Protein AF-A0A1B6KTG4-F1 (afdb_monomer)

Structure (mmCIF, N/CA/C/O backbone):
data_AF-A0A1B6KTG4-F1
#
_entry.id   AF-A0A1B6KTG4-F1
#
loop_
_atom_site.group_PDB
_atom_site.id
_atom_site.type_symbol
_atom_site.label_atom_id
_atom_site.label_alt_id
_atom_site.label_comp_id
_atom_site.label_asym_id
_atom_site.label_entity_id
_atom_site.label_seq_id
_atom_site.pdbx_PDB_ins_code
_atom_site.Cartn_x
_atom_site.Cartn_y
_atom_site.Cartn_z
_atom_site.occupancy
_atom_site.B_iso_or_equiv
_atom_site.auth_seq_id
_atom_site.auth_comp_id
_atom_site.auth_asym_id
_atom_site.auth_atom_id
_atom_site.pdbx_PDB_model_num
ATOM 1 N N . LYS A 1 1 ? -2.128 -0.016 -13.645 1.00 72.56 1 LYS A N 1
ATOM 2 C CA . LYS A 1 1 ? -3.252 0.933 -13.871 1.00 72.56 1 LYS A CA 1
ATOM 3 C C . LYS A 1 1 ? -4.563 0.458 -13.241 1.00 72.56 1 LYS A C 1
ATOM 5 O O . LYS A 1 1 ? -5.180 1.277 -12.590 1.00 72.56 1 LYS A O 1
ATOM 10 N N . LYS A 1 2 ? -4.961 -0.821 -13.355 1.00 90.44 2 LYS A N 1
ATOM 11 C CA . LYS A 1 2 ? -6.198 -1.340 -12.725 1.00 90.44 2 LYS A CA 1
ATOM 12 C C . LYS A 1 2 ? -6.275 -1.126 -11.202 1.00 90.44 2 LYS A C 1
ATOM 14 O O . LYS A 1 2 ? -7.324 -0.802 -10.681 1.00 90.44 2 LYS A O 1
ATOM 19 N N . PHE A 1 3 ? -5.134 -1.201 -10.516 1.00 93.88 3 PHE A N 1
ATOM 20 C CA . PHE A 1 3 ? -5.039 -0.992 -9.066 1.00 93.88 3 PHE A CA 1
ATOM 21 C C . PHE A 1 3 ? -5.272 0.457 -8.588 1.00 93.88 3 PHE A C 1
ATOM 23 O O . PHE A 1 3 ? -5.379 0.699 -7.392 1.00 93.88 3 PHE A O 1
ATOM 30 N N . MET A 1 4 ? -5.304 1.438 -9.498 1.00 95.12 4 MET A N 1
ATOM 31 C CA . MET A 1 4 ? -5.432 2.856 -9.134 1.00 95.12 4 MET A CA 1
ATOM 32 C C . MET A 1 4 ? -6.797 3.158 -8.495 1.00 95.12 4 MET A C 1
ATOM 34 O O . MET A 1 4 ? -7.725 2.353 -8.578 1.00 95.12 4 MET A O 1
ATOM 38 N N . GLY A 1 5 ? -6.928 4.334 -7.886 1.00 96.75 5 GLY A N 1
ATOM 39 C CA . GLY A 1 5 ? -8.137 4.771 -7.191 1.00 96.75 5 GLY A CA 1
ATOM 40 C C . GLY A 1 5 ? -8.038 4.602 -5.677 1.00 96.75 5 GLY A C 1
ATOM 41 O O . GLY A 1 5 ? -6.939 4.539 -5.125 1.00 96.75 5 GLY A O 1
ATOM 42 N N . VAL A 1 6 ? -9.197 4.573 -5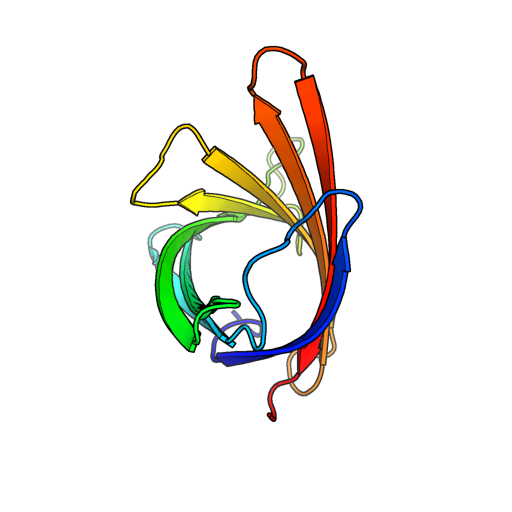.023 1.00 97.56 6 VAL A N 1
ATOM 43 C CA . VAL A 1 6 ? -9.305 4.523 -3.560 1.00 97.56 6 VAL A CA 1
ATOM 44 C C . VAL A 1 6 ? -9.343 3.077 -3.073 1.00 97.56 6 VAL A C 1
ATOM 46 O O . VAL A 1 6 ? -9.965 2.226 -3.711 1.00 97.56 6 VAL A O 1
ATOM 49 N N . TRP A 1 7 ? -8.676 2.827 -1.951 1.00 97.81 7 TRP A N 1
ATOM 50 C CA . TRP A 1 7 ? -8.709 1.587 -1.188 1.00 97.81 7 TRP A CA 1
ATOM 51 C C . TRP A 1 7 ? -8.848 1.906 0.302 1.00 97.81 7 TRP A C 1
ATOM 53 O O . TRP A 1 7 ? -8.194 2.820 0.803 1.00 97.81 7 TRP A O 1
ATOM 63 N N . TYR A 1 8 ? -9.676 1.146 1.007 1.00 96.12 8 TYR A N 1
ATOM 64 C CA . TYR A 1 8 ? -9.922 1.274 2.439 1.00 96.12 8 TYR A CA 1
ATOM 65 C C . TYR A 1 8 ? -9.334 0.070 3.165 1.00 96.12 8 TYR A C 1
ATOM 67 O O . TYR A 1 8 ? -9.546 -1.067 2.752 1.00 96.12 8 TYR A O 1
ATOM 75 N N . GLN A 1 9 ? -8.588 0.311 4.238 1.00 94.19 9 GLN A N 1
ATOM 76 C CA . GLN A 1 9 ? -8.031 -0.747 5.068 1.00 94.19 9 GLN A CA 1
ATOM 77 C C . GLN A 1 9 ? -9.120 -1.348 5.959 1.00 94.19 9 GLN A C 1
ATOM 79 O O . GLN A 1 9 ? -9.639 -0.676 6.848 1.00 94.19 9 GLN A O 1
ATOM 84 N N . GLN A 1 10 ? -9.400 -2.632 5.753 1.00 93.50 10 GLN A N 1
ATOM 85 C CA . GLN A 1 10 ? -10.350 -3.411 6.548 1.00 93.50 10 GLN A CA 1
ATOM 86 C C . GLN A 1 10 ? -9.674 -4.068 7.750 1.00 93.50 10 GLN A C 1
ATOM 88 O O . GLN A 1 10 ? -10.213 -4.087 8.853 1.00 93.50 10 GLN A O 1
ATOM 93 N N . ALA A 1 11 ? -8.460 -4.582 7.553 1.00 90.50 11 ALA A N 1
ATOM 94 C CA . ALA A 1 11 ? -7.680 -5.203 8.614 1.00 90.50 11 ALA A CA 1
ATOM 95 C C . ALA A 1 11 ? -6.181 -5.051 8.358 1.00 90.50 11 ALA A C 1
ATOM 97 O O . ALA A 1 11 ? -5.740 -4.913 7.216 1.00 90.50 11 ALA A O 1
ATOM 98 N N . THR A 1 12 ? -5.396 -5.100 9.431 1.00 89.25 12 THR A N 1
ATOM 99 C CA . THR A 1 12 ? -3.936 -5.141 9.355 1.00 89.25 12 THR A CA 1
ATOM 100 C C . THR A 1 12 ? -3.364 -6.037 10.445 1.00 89.25 12 THR A C 1
ATOM 102 O O . THR A 1 12 ? -3.894 -6.098 11.554 1.00 89.25 12 THR A O 1
ATOM 105 N N . VAL A 1 13 ? -2.276 -6.728 10.123 1.00 87.94 13 VAL A N 1
ATOM 106 C CA . VAL A 1 13 ? -1.421 -7.442 11.072 1.00 87.94 13 VAL A CA 1
ATOM 107 C C . VAL A 1 13 ? -0.022 -6.858 10.931 1.00 87.94 13 VAL A C 1
ATOM 109 O O . VAL A 1 13 ? 0.518 -6.842 9.829 1.00 87.94 13 VAL A O 1
ATOM 112 N N . SER A 1 14 ? 0.568 -6.377 12.024 1.00 82.94 14 SER A N 1
ATOM 113 C CA . SER A 1 14 ? 1.881 -5.717 12.020 1.00 82.94 14 SER A CA 1
ATOM 114 C C . SER A 1 14 ? 2.845 -6.416 12.977 1.00 82.94 14 SER A C 1
ATOM 116 O O . SER A 1 14 ? 2.453 -6.771 14.088 1.00 82.94 14 SER A O 1
ATOM 118 N N . SER A 1 15 ? 4.101 -6.616 12.562 1.00 63.59 15 SER A N 1
ATOM 119 C CA . SER A 1 15 ? 5.142 -7.270 13.377 1.00 63.59 15 SER A CA 1
ATOM 120 C C . SER A 1 15 ? 5.752 -6.354 14.442 1.00 63.59 15 SER A C 1
ATOM 122 O O . SER A 1 15 ? 6.375 -6.831 15.386 1.00 63.59 15 SER A O 1
ATOM 124 N N . VAL A 1 16 ? 5.588 -5.040 14.286 1.00 63.22 16 VAL A N 1
ATOM 125 C CA . VAL A 1 16 ? 6.010 -4.006 15.238 1.00 63.22 16 VAL A CA 1
ATOM 126 C C . VAL A 1 16 ? 4.843 -3.042 15.431 1.00 63.22 16 VAL A C 1
ATOM 128 O O . VAL A 1 16 ? 4.011 -2.906 14.533 1.00 63.22 16 VAL A O 1
ATOM 131 N N . LEU A 1 17 ? 4.792 -2.406 16.602 1.00 52.41 17 LEU A N 1
ATOM 132 C CA . LEU A 1 17 ? 3.892 -1.332 17.034 1.00 52.41 17 LEU A CA 1
ATOM 133 C C . LEU A 1 17 ? 3.666 -0.272 15.925 1.00 52.41 17 LEU A C 1
ATOM 135 O O . LEU A 1 17 ? 4.211 0.827 15.986 1.00 52.41 17 LEU A O 1
ATOM 139 N N . ARG A 1 18 ? 2.827 -0.545 14.912 1.00 50.47 18 ARG A N 1
ATOM 140 C CA . ARG A 1 18 ? 2.051 0.506 14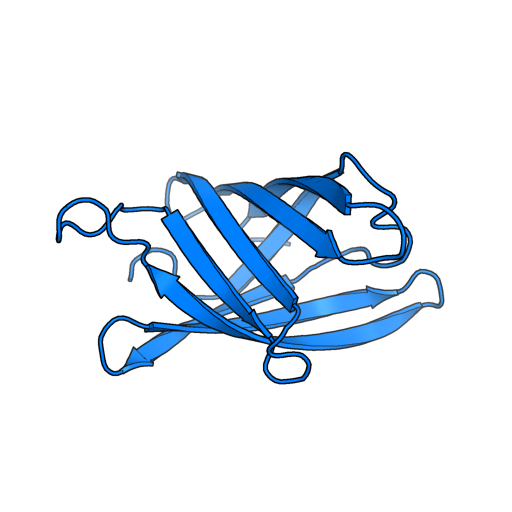.237 1.00 50.47 18 ARG A CA 1
ATOM 141 C C . ARG A 1 18 ? 0.990 0.901 15.242 1.00 50.47 18 ARG A C 1
ATOM 143 O O . ARG A 1 18 ? -0.155 0.473 15.162 1.00 50.47 18 ARG A O 1
ATOM 150 N N . ASP A 1 19 ? 1.436 1.599 16.274 1.00 51.34 19 ASP A N 1
ATOM 151 C CA . ASP A 1 19 ? 0.617 1.762 17.455 1.00 51.34 19 ASP A CA 1
ATOM 152 C C . ASP A 1 19 ? -0.399 2.877 17.286 1.00 51.34 19 ASP A C 1
ATOM 154 O O . ASP A 1 19 ? -1.362 2.914 18.030 1.00 51.34 19 ASP A O 1
ATOM 158 N N . ASP A 1 20 ? -0.264 3.765 16.310 1.00 60.75 20 ASP A N 1
ATOM 159 C CA . ASP A 1 20 ? -0.923 5.052 16.482 1.00 60.75 20 ASP A CA 1
ATOM 160 C C . ASP A 1 20 ? -1.883 5.442 15.389 1.00 60.75 20 ASP A C 1
ATOM 162 O O . ASP A 1 20 ? -2.359 6.559 15.482 1.00 60.75 20 ASP A O 1
ATOM 166 N N . VAL A 1 21 ? -2.217 4.588 14.415 1.00 65.00 21 VAL A N 1
ATOM 167 C CA . VAL A 1 21 ? -3.171 4.945 13.353 1.00 65.00 21 VAL A CA 1
ATOM 168 C C . VAL A 1 21 ? -4.099 3.800 12.943 1.00 65.00 21 VAL A C 1
ATOM 170 O O . VAL A 1 21 ? -3.681 2.656 12.789 1.00 65.00 21 VAL A O 1
ATOM 173 N N . THR A 1 22 ? -5.376 4.117 12.744 1.00 76.06 22 THR A N 1
ATOM 174 C CA . THR A 1 22 ? -6.426 3.188 12.301 1.00 76.06 22 THR A CA 1
ATOM 175 C C . THR A 1 22 ? -7.209 3.778 11.127 1.00 76.06 22 THR A C 1
ATOM 177 O O . THR A 1 22 ? -7.059 4.959 10.798 1.00 76.06 22 THR A O 1
ATOM 180 N N . CYS A 1 23 ? -8.050 2.955 10.489 1.00 82.44 23 CYS A N 1
ATOM 181 C CA . CYS A 1 23 ? -8.962 3.383 9.422 1.00 82.44 23 CYS A CA 1
ATOM 182 C C . CYS A 1 23 ? -8.250 4.025 8.222 1.00 82.44 23 CYS A C 1
ATOM 184 O O . CYS A 1 23 ? -8.684 5.068 7.729 1.00 82.44 23 CYS A O 1
ATOM 186 N N . ALA A 1 24 ? -7.150 3.420 7.768 1.00 91.00 24 ALA A N 1
ATOM 187 C CA . ALA A 1 24 ? -6.398 3.962 6.650 1.00 91.00 24 ALA A CA 1
ATOM 188 C C . ALA A 1 24 ? -7.217 3.933 5.352 1.00 91.00 24 ALA A C 1
ATOM 190 O O . ALA A 1 24 ? -7.866 2.943 5.008 1.00 91.00 24 ALA A O 1
ATOM 191 N N . LYS A 1 25 ? -7.154 5.034 4.612 1.00 94.94 25 LYS A N 1
ATOM 192 C CA . LYS A 1 25 ? -7.656 5.180 3.253 1.00 94.94 25 LYS A CA 1
ATOM 193 C C . LYS A 1 25 ? -6.481 5.566 2.370 1.00 94.94 25 LYS A C 1
ATOM 195 O O . LYS A 1 25 ? -5.826 6.578 2.601 1.00 94.94 25 LYS A O 1
ATOM 200 N N . TYR A 1 26 ? -6.267 4.789 1.323 1.00 95.75 26 TYR A N 1
ATOM 201 C CA . TYR A 1 26 ? -5.204 5.001 0.357 1.00 95.75 26 TYR A CA 1
ATOM 202 C C . TYR A 1 26 ? -5.792 5.451 -0.973 1.00 95.75 26 TYR A C 1
ATOM 204 O O . TYR A 1 26 ? -6.750 4.860 -1.469 1.00 95.75 26 TYR A O 1
ATOM 212 N N . THR A 1 27 ? -5.208 6.479 -1.581 1.00 97.31 27 THR A N 1
ATOM 213 C CA . THR A 1 27 ? -5.571 6.931 -2.926 1.00 97.31 27 THR A CA 1
ATOM 214 C C . THR A 1 27 ? -4.365 6.828 -3.847 1.00 97.31 27 THR A C 1
ATOM 216 O O . THR A 1 27 ? -3.413 7.598 -3.732 1.00 97.31 27 THR A O 1
ATOM 219 N N . TYR A 1 28 ? -4.431 5.905 -4.805 1.00 95.75 28 TYR A N 1
ATOM 220 C CA . TYR A 1 28 ? -3.374 5.666 -5.784 1.00 95.75 28 TYR A CA 1
ATOM 221 C C . TYR A 1 28 ? -3.679 6.391 -7.095 1.00 95.75 28 TYR A C 1
ATOM 223 O O . TYR A 1 28 ? -4.716 6.152 -7.722 1.00 95.75 28 TYR A O 1
ATOM 231 N N . LYS A 1 29 ? -2.765 7.251 -7.549 1.00 95.69 29 LYS A N 1
ATOM 232 C CA . LYS A 1 29 ? -2.924 8.047 -8.779 1.00 95.69 29 LYS A CA 1
ATOM 233 C C . LYS A 1 29 ? -1.770 7.793 -9.735 1.00 95.69 29 LYS A C 1
ATOM 235 O O . LYS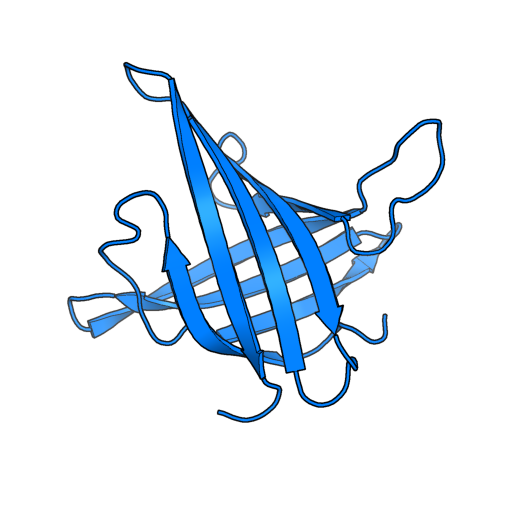 A 1 29 ? -0.612 7.766 -9.335 1.00 95.69 29 LYS A O 1
ATOM 240 N N . THR A 1 30 ? -2.057 7.653 -11.026 1.00 93.12 30 THR A N 1
ATOM 241 C CA . THR A 1 30 ? -0.995 7.493 -12.029 1.00 93.12 30 THR A CA 1
ATOM 242 C C . THR A 1 30 ? -0.127 8.745 -12.113 1.00 93.12 30 THR A C 1
ATOM 244 O O . THR A 1 30 ? -0.660 9.851 -12.160 1.00 93.12 30 THR A O 1
ATOM 247 N N . SER A 1 31 ? 1.188 8.565 -12.220 1.00 90.38 31 SER A N 1
ATOM 248 C CA . SER A 1 31 ? 2.148 9.639 -12.479 1.00 90.38 31 SER A CA 1
ATOM 249 C C . SER A 1 31 ? 2.927 9.370 -13.775 1.00 90.38 31 SER A C 1
ATOM 251 O O . SER A 1 31 ? 2.648 8.424 -14.520 1.00 90.38 31 SER A O 1
ATOM 253 N N . LYS A 1 32 ? 3.892 10.237 -14.087 1.00 85.75 32 LYS A N 1
ATOM 254 C CA . LYS A 1 32 ? 4.758 10.110 -15.265 1.00 85.75 32 LYS A CA 1
ATOM 255 C C . LYS A 1 32 ? 5.763 8.963 -15.089 1.00 85.75 32 LYS A C 1
ATOM 257 O O . LYS A 1 32 ? 6.070 8.540 -13.977 1.00 85.75 32 LYS A O 1
ATOM 262 N N . HIS A 1 33 ? 6.295 8.467 -16.207 1.00 81.81 33 HIS A N 1
ATOM 263 C CA . HIS A 1 33 ? 7.415 7.511 -16.248 1.00 81.81 33 HIS A CA 1
ATOM 264 C C . HIS A 1 33 ? 7.214 6.207 -15.447 1.00 81.81 33 HIS A C 1
ATOM 266 O O . HIS A 1 33 ? 8.175 5.614 -14.966 1.00 81.81 33 HIS A O 1
ATOM 272 N N . GLY A 1 34 ? 5.969 5.738 -15.321 1.00 82.31 34 GLY A N 1
ATOM 273 C CA . GLY A 1 34 ? 5.653 4.469 -14.655 1.00 82.31 34 GLY A CA 1
ATOM 274 C C . GLY A 1 34 ? 5.619 4.533 -13.125 1.00 82.31 34 GLY A C 1
ATOM 275 O O . GLY A 1 34 ? 5.384 3.503 -12.499 1.00 82.31 34 GLY A O 1
ATOM 276 N N . ALA A 1 35 ? 5.809 5.716 -12.535 1.00 90.75 35 ALA A N 1
ATOM 277 C CA . ALA A 1 35 ? 5.554 5.960 -11.121 1.00 90.75 35 ALA A CA 1
ATOM 278 C C . ALA A 1 35 ? 4.058 6.213 -10.856 1.00 90.75 35 ALA A C 1
ATOM 280 O O . ALA A 1 35 ? 3.262 6.456 -11.772 1.00 90.75 35 ALA A O 1
ATOM 281 N N . PHE A 1 36 ? 3.680 6.198 -9.586 1.00 93.81 36 PHE A N 1
ATOM 282 C CA . PHE A 1 36 ? 2.356 6.580 -9.110 1.00 93.81 36 PHE A CA 1
ATOM 283 C C . PHE A 1 36 ? 2.469 7.350 -7.795 1.00 93.81 36 PHE A C 1
ATOM 285 O O . PHE A 1 36 ? 3.466 7.244 -7.090 1.00 93.81 36 PHE A O 1
ATOM 292 N N . LEU A 1 37 ? 1.463 8.160 -7.496 1.00 94.81 37 LEU A N 1
ATOM 293 C CA . LEU A 1 37 ? 1.338 8.865 -6.227 1.00 94.81 37 LEU A CA 1
ATOM 294 C C . LEU A 1 37 ? 0.471 8.034 -5.287 1.00 94.81 37 LEU A C 1
ATOM 296 O O . LEU A 1 37 ? -0.482 7.393 -5.745 1.00 94.81 37 LEU A O 1
ATOM 300 N N . VAL A 1 38 ? 0.797 8.072 -4.002 1.00 94.88 38 VAL A N 1
ATOM 301 C CA . VAL A 1 38 ? 0.025 7.448 -2.928 1.00 94.88 38 VAL A CA 1
ATOM 302 C C . VAL A 1 38 ? -0.269 8.517 -1.889 1.00 94.88 38 VAL A C 1
ATOM 304 O O . VAL A 1 38 ? 0.653 9.044 -1.273 1.00 94.88 38 VAL A O 1
ATOM 307 N N . ASP A 1 39 ? -1.548 8.833 -1.716 1.00 94.50 39 ASP A N 1
ATOM 308 C CA . ASP A 1 39 ? -2.020 9.626 -0.583 1.00 94.50 39 ASP A CA 1
ATOM 309 C C . ASP A 1 39 ? -2.595 8.662 0.463 1.00 94.50 39 ASP A C 1
ATOM 311 O O . ASP A 1 39 ? -3.487 7.874 0.138 1.00 94.50 39 ASP A O 1
ATOM 315 N N . SER A 1 40 ? -2.102 8.730 1.695 1.00 92.06 40 SER A N 1
ATOM 316 C CA . SER A 1 40 ? -2.562 7.929 2.832 1.00 92.06 40 SER A CA 1
ATOM 317 C C . SER A 1 40 ? -3.250 8.843 3.838 1.00 92.06 40 SER A C 1
ATOM 319 O O . SER A 1 40 ? -2.620 9.750 4.373 1.00 92.06 40 SER A O 1
ATOM 321 N N . GLU A 1 41 ? -4.529 8.604 4.105 1.00 92.75 41 GLU A N 1
ATOM 322 C CA . GLU A 1 41 ? -5.318 9.297 5.125 1.00 92.75 41 GLU A CA 1
ATOM 323 C C . GLU A 1 41 ? -5.618 8.313 6.255 1.00 92.75 41 GLU A C 1
ATOM 325 O O . GLU A 1 41 ? -6.167 7.241 6.011 1.00 92.75 41 GLU A O 1
ATOM 330 N N . MET A 1 42 ? -5.249 8.648 7.486 1.00 90.06 42 MET A N 1
ATOM 331 C CA . MET A 1 42 ? -5.387 7.761 8.642 1.00 90.06 42 MET A CA 1
ATOM 332 C C . MET A 1 42 ? -5.841 8.554 9.868 1.00 90.06 42 MET A C 1
ATOM 334 O O . MET A 1 42 ? -5.684 9.772 9.915 1.00 90.06 42 MET A O 1
ATOM 338 N N . ILE A 1 43 ? -6.392 7.879 10.876 1.00 85.81 43 ILE A N 1
ATOM 339 C CA . ILE A 1 43 ? -6.807 8.519 12.132 1.00 85.81 43 ILE A CA 1
ATOM 340 C C . ILE A 1 43 ? -5.910 8.028 13.248 1.00 85.81 43 ILE A C 1
ATOM 342 O O . ILE A 1 43 ? -5.810 6.819 13.459 1.00 85.81 43 ILE A O 1
ATOM 346 N N . SER A 1 44 ? -5.287 8.954 13.972 1.00 83.00 44 SER A N 1
ATOM 347 C CA . SER A 1 44 ? -4.421 8.584 15.073 1.00 83.00 44 SER A CA 1
ATOM 348 C C . SER A 1 44 ? -5.192 8.023 16.276 1.00 83.00 44 SER A C 1
ATOM 350 O O . SER A 1 44 ? -6.397 8.248 16.401 1.00 83.00 44 SER A O 1
ATOM 352 N N . LYS A 1 45 ? -4.521 7.378 17.241 1.00 75.19 45 LYS A N 1
ATOM 353 C CA . LYS A 1 45 ? -5.144 7.021 18.538 1.00 75.19 45 LYS A CA 1
ATOM 354 C C . LYS A 1 45 ? -5.753 8.228 19.267 1.00 75.19 45 LYS A C 1
ATOM 356 O O . LYS A 1 45 ? -6.748 8.079 19.968 1.00 75.19 45 LYS A O 1
ATOM 361 N N . SER A 1 46 ? -5.183 9.422 19.089 1.00 83.50 46 SER A N 1
ATOM 362 C CA . SER A 1 46 ? -5.710 10.677 19.644 1.00 83.50 46 SER A CA 1
ATOM 363 C C . SER A 1 46 ? -6.861 11.283 18.828 1.00 83.50 46 SER A C 1
ATOM 365 O O . SER A 1 46 ? -7.332 12.370 19.155 1.00 83.50 46 SER A O 1
ATOM 367 N N . GLY A 1 47 ? -7.321 10.603 17.772 1.00 83.25 47 GLY A N 1
ATOM 368 C CA . GLY A 1 47 ? -8.401 11.066 16.899 1.00 83.25 47 GLY A CA 1
ATOM 369 C C . GLY A 1 47 ? -7.970 12.121 15.879 1.00 83.25 47 GLY A C 1
ATOM 370 O O . GLY A 1 47 ? -8.819 12.726 15.227 1.00 83.25 47 GLY A O 1
ATOM 371 N N . VAL A 1 48 ? -6.666 12.363 15.728 1.00 86.44 48 VAL A N 1
ATOM 372 C CA . VAL A 1 48 ? -6.134 13.360 14.794 1.00 86.44 48 VAL A CA 1
ATOM 373 C C . VAL A 1 48 ? -6.017 12.742 13.406 1.00 86.44 48 VAL A C 1
ATOM 375 O O . VAL A 1 48 ? -5.455 11.662 13.244 1.00 86.44 48 VAL A O 1
ATOM 378 N N . SER A 1 49 ? -6.528 13.437 12.392 1.00 87.75 49 SER A N 1
ATOM 379 C CA . SER A 1 49 ? -6.331 13.029 11.000 1.00 87.75 49 SER A CA 1
ATOM 380 C C . SER A 1 49 ? -4.873 13.241 10.593 1.00 87.75 49 SER A C 1
ATOM 382 O O . SER A 1 49 ? -4.348 14.351 10.695 1.00 87.75 49 SER A O 1
ATOM 384 N N . VAL A 1 50 ? -4.226 12.174 10.133 1.00 87.50 50 VAL A N 1
ATOM 385 C CA . VAL A 1 50 ? -2.854 12.166 9.624 1.00 87.50 50 VAL A CA 1
ATOM 386 C C . VAL A 1 50 ? -2.911 11.903 8.128 1.00 87.50 50 VAL A C 1
ATOM 388 O O . VAL A 1 50 ? -3.495 10.912 7.688 1.00 87.50 50 VAL A O 1
ATOM 391 N N . VAL A 1 51 ? -2.294 12.788 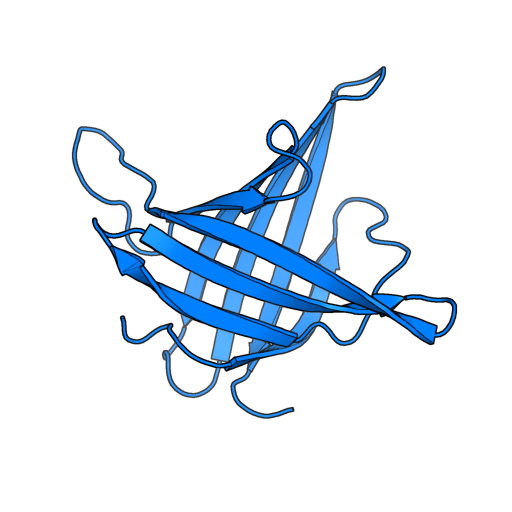7.346 1.00 89.06 51 VAL A N 1
ATOM 392 C CA . VAL A 1 51 ? -2.206 12.646 5.892 1.00 89.06 51 VAL A CA 1
ATOM 393 C C . VAL A 1 51 ? -0.746 12.603 5.475 1.00 89.06 51 VAL A C 1
ATOM 395 O O . VAL A 1 51 ? 0.000 13.551 5.723 1.00 89.06 51 VAL A O 1
ATOM 398 N N . THR A 1 52 ? -0.365 11.529 4.795 1.00 88.25 52 THR A N 1
ATOM 399 C CA . THR A 1 52 ? 0.977 11.344 4.237 1.00 88.25 52 THR A CA 1
ATOM 400 C C . THR A 1 52 ? 0.882 11.211 2.726 1.00 88.25 52 THR A 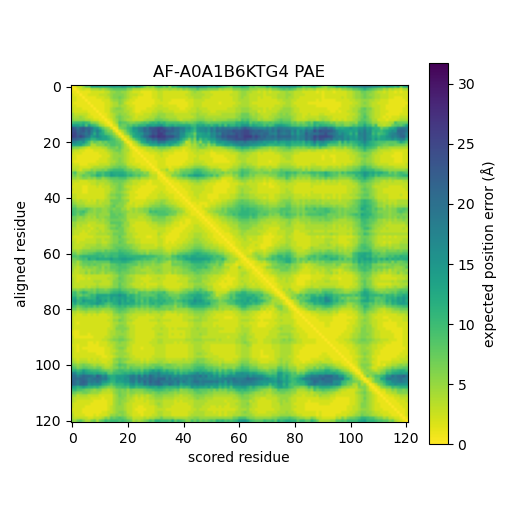C 1
ATOM 402 O O . THR A 1 52 ? -0.079 10.648 2.202 1.00 88.25 52 THR A O 1
ATOM 405 N N . ARG A 1 53 ? 1.878 11.741 2.017 1.00 92.56 53 ARG A N 1
ATOM 406 C CA . ARG A 1 53 ? 2.013 11.592 0.568 1.00 92.56 53 ARG A CA 1
ATOM 407 C C . ARG A 1 53 ? 3.328 10.916 0.246 1.00 92.56 53 ARG A C 1
ATOM 409 O O . ARG A 1 53 ? 4.326 11.152 0.927 1.00 92.56 53 ARG A O 1
ATOM 416 N N . GLY A 1 54 ? 3.318 10.108 -0.801 1.00 92.38 54 GLY A N 1
ATOM 417 C CA . GLY A 1 54 ? 4.523 9.482 -1.304 1.00 92.38 54 GLY A CA 1
ATOM 418 C C . GLY A 1 54 ? 4.448 9.135 -2.779 1.00 92.38 54 GLY A C 1
ATOM 419 O O . GLY A 1 54 ? 3.394 9.169 -3.426 1.00 92.38 54 GLY A O 1
ATOM 420 N N . VAL A 1 55 ? 5.605 8.756 -3.309 1.00 93.56 55 VAL A N 1
ATOM 421 C CA . VAL A 1 55 ? 5.777 8.326 -4.695 1.00 93.56 55 VAL A CA 1
ATOM 422 C C . VAL A 1 55 ? 6.121 6.844 -4.723 1.00 93.56 55 VAL A C 1
ATOM 424 O O . VAL A 1 55 ? 7.186 6.426 -4.276 1.00 93.56 55 VAL A O 1
ATOM 427 N N . GLY A 1 56 ? 5.223 6.053 -5.306 1.00 92.56 56 GLY A N 1
ATOM 428 C CA . GLY A 1 56 ? 5.409 4.635 -5.573 1.00 92.56 56 GLY A CA 1
ATOM 429 C C . GLY A 1 56 ? 6.096 4.385 -6.916 1.00 92.56 56 GLY A C 1
ATOM 430 O O . GLY A 1 56 ? 5.714 4.943 -7.951 1.00 92.56 56 GLY A O 1
ATOM 431 N N . LYS A 1 57 ? 7.105 3.512 -6.924 1.00 92.31 57 LYS A N 1
ATOM 432 C CA . LYS A 1 57 ? 7.814 3.066 -8.131 1.00 92.31 57 LYS A CA 1
ATOM 433 C C . LYS A 1 57 ? 7.848 1.537 -8.188 1.00 92.31 57 LYS A C 1
ATOM 435 O O . LYS A 1 57 ? 8.205 0.918 -7.190 1.00 92.31 57 LYS A O 1
ATOM 440 N N . PRO A 1 58 ? 7.527 0.908 -9.331 1.00 91.38 58 PRO A N 1
ATOM 441 C CA . PRO A 1 58 ? 7.653 -0.539 -9.472 1.00 91.38 58 PRO A CA 1
ATOM 442 C C . PRO A 1 58 ? 9.095 -1.002 -9.241 1.00 91.38 58 PRO A C 1
ATOM 444 O O . PRO A 1 58 ? 10.029 -0.379 -9.764 1.00 91.38 58 PRO A O 1
ATOM 447 N N . LYS A 1 59 ? 9.280 -2.107 -8.513 1.00 90.44 59 LYS A N 1
ATOM 448 C CA . LYS A 1 59 ? 10.598 -2.734 -8.383 1.00 90.44 59 LYS A CA 1
ATOM 449 C C . LYS A 1 59 ? 11.004 -3.371 -9.709 1.00 90.44 59 LYS A C 1
ATOM 451 O O . LYS A 1 59 ? 10.173 -3.767 -10.533 1.00 90.44 59 LYS A O 1
ATOM 456 N N . LYS A 1 60 ? 12.314 -3.408 -9.939 1.00 88.88 60 LYS A N 1
ATOM 457 C CA . LYS A 1 60 ? 12.913 -4.022 -11.121 1.00 88.88 60 LYS A CA 1
ATOM 458 C C . LYS A 1 60 ? 13.922 -5.064 -10.680 1.00 88.88 60 LYS A C 1
ATOM 460 O O . LYS A 1 60 ? 14.827 -4.742 -9.917 1.00 88.88 60 LYS A O 1
ATOM 465 N N . HIS A 1 61 ? 13.815 -6.260 -11.239 1.00 83.94 61 HIS A N 1
ATOM 466 C CA . HIS A 1 61 ? 14.808 -7.313 -11.089 1.00 83.94 61 HIS A CA 1
ATOM 467 C C . HIS A 1 61 ? 15.285 -7.745 -12.474 1.00 83.94 61 HIS A C 1
ATOM 469 O O . HIS A 1 61 ? 14.481 -8.003 -13.372 1.00 83.94 61 HIS A O 1
ATOM 475 N N . SER A 1 62 ? 16.604 -7.739 -12.687 1.00 86.94 62 SER A N 1
ATOM 476 C CA . SER A 1 62 ? 17.224 -8.043 -13.988 1.00 86.94 62 SER A CA 1
ATOM 477 C C . SER A 1 62 ? 16.588 -7.278 -15.166 1.00 86.94 62 SER A C 1
ATOM 479 O O . SER A 1 62 ? 16.315 -7.856 -16.216 1.00 86.94 62 SER A O 1
ATOM 481 N N . HIS A 1 63 ? 16.331 -5.975 -14.989 1.00 82.25 63 HIS A N 1
ATOM 482 C CA . HIS A 1 63 ? 15.682 -5.072 -15.961 1.00 82.25 63 HIS A CA 1
ATOM 483 C C . HIS A 1 63 ? 14.200 -5.351 -16.272 1.00 82.25 63 HIS A C 1
ATOM 485 O O . HIS A 1 63 ? 13.603 -4.622 -17.066 1.00 82.25 63 HIS A O 1
ATOM 491 N N . LYS A 1 64 ? 13.572 -6.340 -15.629 1.00 82.69 64 LYS A N 1
ATOM 492 C CA . LYS A 1 64 ? 12.134 -6.611 -15.752 1.00 82.69 64 LYS A CA 1
ATOM 493 C C . LYS A 1 64 ? 11.378 -5.981 -14.588 1.00 82.69 64 LYS A C 1
ATOM 495 O O . LYS A 1 64 ? 11.865 -5.979 -13.463 1.00 82.69 64 LYS A O 1
ATOM 500 N N . ILE A 1 65 ? 10.200 -5.429 -14.872 1.00 82.81 65 ILE A N 1
ATOM 501 C CA . ILE A 1 65 ? 9.301 -4.896 -13.842 1.00 82.81 65 ILE A CA 1
ATOM 502 C C . ILE A 1 65 ? 8.679 -6.073 -13.090 1.00 82.81 65 ILE A C 1
ATOM 504 O O . ILE A 1 65 ? 8.069 -6.943 -13.710 1.00 82.81 65 ILE A O 1
ATOM 508 N N . GLU A 1 66 ? 8.802 -6.070 -11.768 1.00 87.12 66 GLU A N 1
ATOM 509 C CA . GLU A 1 66 ? 8.125 -7.026 -10.896 1.00 87.12 66 GLU A CA 1
ATOM 510 C C . GLU A 1 66 ? 6.700 -6.533 -10.635 1.00 87.12 66 GLU A C 1
ATOM 512 O O . GLU A 1 66 ? 6.462 -5.569 -9.905 1.00 87.12 66 GLU A O 1
ATOM 517 N N . VAL A 1 67 ? 5.725 -7.150 -11.302 1.00 84.81 67 VAL A N 1
ATOM 518 C CA . VAL A 1 67 ? 4.320 -6.746 -11.184 1.00 84.81 67 VAL A CA 1
ATOM 519 C C . VAL A 1 67 ? 3.842 -6.967 -9.752 1.00 84.81 67 VAL A C 1
ATOM 521 O O . VAL A 1 67 ? 4.003 -8.049 -9.206 1.00 84.81 67 VAL A O 1
ATOM 524 N N . GLY A 1 68 ? 3.232 -5.940 -9.159 1.00 88.44 68 GLY A N 1
ATOM 525 C CA . GLY A 1 68 ? 2.737 -5.989 -7.782 1.00 88.44 68 GLY A CA 1
ATOM 526 C C . GLY A 1 68 ? 3.781 -5.618 -6.732 1.00 88.44 68 GLY A C 1
ATOM 527 O O . GLY A 1 68 ? 3.388 -5.306 -5.616 1.00 88.44 68 GLY A O 1
ATOM 528 N N . HIS A 1 69 ? 5.066 -5.555 -7.088 1.00 92.81 69 HIS A N 1
ATOM 529 C CA . HIS A 1 69 ? 6.141 -5.137 -6.193 1.00 92.81 69 HIS A CA 1
ATOM 530 C C . HIS A 1 69 ? 6.488 -3.672 -6.439 1.00 92.81 69 HIS A C 1
ATOM 532 O O . HIS A 1 69 ? 6.790 -3.263 -7.566 1.00 92.81 69 HIS A O 1
ATOM 538 N N . PHE A 1 70 ? 6.452 -2.859 -5.394 1.00 92.88 70 PHE A N 1
ATOM 539 C CA . PHE A 1 70 ? 6.731 -1.439 -5.506 1.00 92.88 70 PHE A CA 1
ATOM 540 C C . PHE A 1 70 ? 7.381 -0.883 -4.249 1.00 92.88 70 PHE A C 1
ATO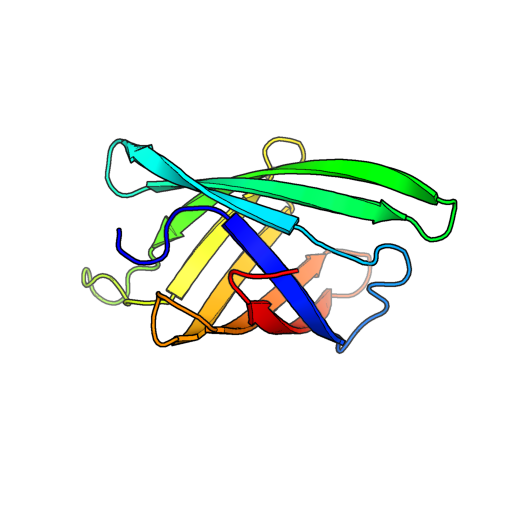M 542 O O . PHE A 1 70 ? 7.209 -1.393 -3.151 1.00 92.88 70 PHE A O 1
ATOM 549 N N . HIS A 1 71 ? 8.130 0.187 -4.455 1.00 92.38 71 HIS A N 1
ATOM 550 C CA . HIS A 1 71 ? 8.823 0.928 -3.425 1.00 92.38 71 HIS A CA 1
ATOM 551 C C . HIS A 1 71 ? 8.165 2.296 -3.278 1.00 92.38 71 HIS A C 1
ATOM 553 O O . HIS A 1 71 ? 7.989 2.990 -4.285 1.00 92.38 71 HIS A O 1
ATOM 559 N N . VAL A 1 72 ? 7.783 2.669 -2.060 1.00 91.25 72 VAL A N 1
ATOM 560 C CA . VAL A 1 72 ? 7.186 3.969 -1.741 1.00 91.25 72 VAL A CA 1
ATOM 561 C C . VAL A 1 72 ? 8.207 4.808 -0.991 1.00 91.25 72 VAL A C 1
ATOM 563 O O . VAL A 1 72 ? 8.784 4.358 -0.006 1.00 91.25 72 VAL A O 1
ATOM 566 N N . ILE A 1 73 ? 8.414 6.034 -1.465 1.00 88.88 73 ILE A N 1
ATOM 567 C CA . ILE A 1 73 ? 9.221 7.051 -0.787 1.00 88.88 73 ILE A CA 1
ATOM 568 C C . ILE A 1 73 ? 8.255 8.126 -0.301 1.00 88.88 73 ILE A C 1
ATOM 570 O O . ILE A 1 73 ? 7.493 8.655 -1.116 1.00 88.88 73 ILE A O 1
ATOM 574 N N . ASN A 1 74 ? 8.260 8.421 0.999 1.00 84.25 74 ASN A N 1
ATOM 575 C CA . ASN A 1 74 ? 7.416 9.469 1.566 1.00 84.25 74 ASN A CA 1
ATOM 576 C C . ASN A 1 74 ? 7.990 10.854 1.251 1.00 84.25 74 ASN A C 1
ATOM 578 O O . ASN A 1 74 ? 9.190 11.087 1.372 1.00 84.25 74 ASN A O 1
ATOM 582 N N . ASP A 1 75 ? 7.124 11.799 0.888 1.00 82.81 75 ASP A N 1
ATOM 583 C CA . ASP A 1 75 ? 7.543 13.147 0.479 1.00 82.81 75 ASP A CA 1
ATOM 584 C C . ASP A 1 75 ? 8.200 13.929 1.630 1.00 82.81 75 ASP A C 1
ATOM 586 O O . ASP A 1 75 ? 9.068 14.769 1.402 1.00 82.81 75 ASP A O 1
ATOM 590 N N . ASN A 1 76 ? 7.786 13.647 2.868 1.00 74.00 76 ASN A N 1
ATOM 591 C CA . ASN A 1 76 ? 8.267 14.331 4.071 1.00 74.00 76 ASN A CA 1
ATOM 592 C C . ASN A 1 76 ? 9.493 13.657 4.704 1.00 74.00 76 ASN A C 1
ATOM 594 O O . ASN A 1 76 ? 10.065 14.215 5.636 1.00 74.00 76 ASN A 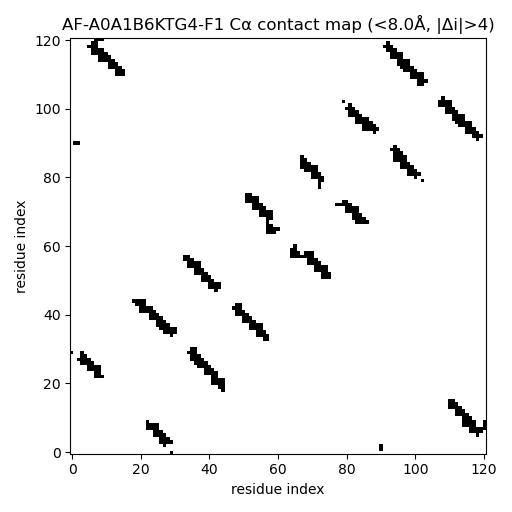O 1
ATOM 598 N N . ASP A 1 77 ? 9.864 12.463 4.235 1.00 71.50 77 ASP A N 1
ATOM 599 C CA . ASP A 1 77 ? 10.970 11.686 4.785 1.00 71.50 77 ASP A CA 1
ATOM 600 C C . ASP A 1 77 ? 11.531 10.748 3.711 1.00 71.50 77 ASP A C 1
ATOM 602 O O . ASP A 1 77 ? 11.070 9.622 3.522 1.00 71.50 77 ASP A O 1
ATOM 606 N N . ALA A 1 78 ? 12.516 11.253 2.967 1.00 69.12 78 ALA A N 1
ATOM 607 C CA . ALA A 1 78 ? 13.142 10.509 1.880 1.00 69.12 78 ALA A CA 1
ATOM 608 C C . ALA A 1 78 ? 14.010 9.336 2.374 1.00 69.12 78 ALA A C 1
ATOM 610 O O . ALA A 1 78 ? 14.288 8.426 1.590 1.00 69.12 78 ALA A O 1
ATOM 611 N N . ASP A 1 79 ? 14.417 9.348 3.649 1.00 67.81 79 ASP A N 1
ATOM 612 C CA . ASP A 1 79 ? 15.199 8.277 4.270 1.00 67.81 79 ASP A CA 1
ATOM 613 C C . ASP A 1 79 ? 14.293 7.136 4.762 1.00 67.81 79 ASP A C 1
ATOM 615 O O . ASP A 1 79 ? 14.731 5.983 4.869 1.00 67.81 79 ASP A O 1
ATOM 619 N N . HIS A 1 80 ? 13.004 7.418 4.980 1.00 72.00 80 HIS A N 1
ATOM 620 C CA . HIS A 1 80 ? 11.975 6.410 5.196 1.00 72.00 80 HIS A CA 1
ATOM 621 C C . HIS A 1 80 ? 11.303 5.982 3.896 1.00 72.00 80 HIS A C 1
ATOM 623 O O . HIS A 1 80 ? 10.401 6.620 3.347 1.00 72.00 80 HIS A O 1
ATOM 629 N N . SER A 1 81 ? 11.729 4.810 3.442 1.00 82.25 81 SER A N 1
ATOM 630 C CA . SER A 1 81 ? 11.161 4.145 2.288 1.00 82.25 81 SER A CA 1
ATOM 631 C C . SER A 1 81 ? 10.698 2.734 2.622 1.00 82.25 81 SER A C 1
ATOM 633 O O . SER A 1 81 ? 11.255 2.056 3.488 1.00 82.25 81 SER A O 1
ATOM 635 N N . GLU A 1 82 ? 9.641 2.309 1.944 1.00 87.94 82 GLU A N 1
ATOM 636 C CA . GLU A 1 82 ? 8.912 1.091 2.275 1.00 87.94 82 GLU A CA 1
ATOM 637 C C . GLU A 1 82 ? 8.698 0.249 1.019 1.00 87.94 82 GLU A C 1
ATOM 639 O O . GLU A 1 82 ? 8.287 0.754 -0.030 1.00 87.94 82 GLU A O 1
ATOM 644 N N . ASP A 1 83 ? 8.971 -1.050 1.124 1.00 92.19 83 ASP A N 1
ATOM 645 C CA . ASP A 1 83 ? 8.700 -2.006 0.059 1.00 92.19 83 ASP A CA 1
ATOM 646 C C . ASP A 1 83 ? 7.348 -2.677 0.289 1.00 92.19 83 ASP A C 1
ATOM 648 O O . ASP A 1 83 ? 7.055 -3.184 1.372 1.00 92.19 83 ASP A O 1
ATOM 652 N N . TYR A 1 84 ? 6.548 -2.741 -0.767 1.00 94.00 84 TYR A N 1
ATOM 653 C CA . TYR A 1 84 ? 5.217 -3.322 -0.756 1.00 94.00 84 TYR A CA 1
ATOM 654 C C . TYR A 1 84 ? 5.035 -4.316 -1.891 1.00 94.00 84 TYR A C 1
ATOM 656 O O . TYR A 1 84 ? 5.487 -4.106 -3.018 1.00 94.00 84 TYR A O 1
ATOM 664 N N . ASN A 1 85 ? 4.294 -5.376 -1.588 1.00 95.50 85 ASN A N 1
ATOM 665 C CA . ASN A 1 85 ? 3.946 -6.442 -2.508 1.00 95.50 85 ASN A CA 1
ATOM 666 C C . ASN A 1 85 ? 2.430 -6.650 -2.481 1.00 95.50 85 ASN A C 1
ATOM 668 O O . ASN A 1 85 ? 1.873 -7.035 -1.452 1.00 95.50 85 ASN A O 1
ATOM 672 N N . VAL A 1 86 ? 1.758 -6.454 -3.615 1.00 96.19 86 VAL A N 1
ATOM 673 C CA . VAL A 1 86 ? 0.376 -6.915 -3.799 1.00 96.19 86 VAL A CA 1
ATOM 674 C C . VAL A 1 86 ? 0.414 -8.431 -3.960 1.00 96.19 86 VAL A C 1
ATOM 676 O O . VAL A 1 86 ? 0.771 -8.932 -5.024 1.00 96.19 86 VAL A O 1
ATOM 679 N N . LEU A 1 87 ? 0.070 -9.158 -2.899 1.00 96.38 87 LEU A N 1
ATOM 680 C CA . LEU A 1 87 ? 0.086 -10.621 -2.889 1.00 96.38 87 LEU A CA 1
ATOM 681 C C . LEU A 1 87 ? -1.039 -11.194 -3.754 1.00 96.38 87 LEU A C 1
ATOM 683 O O . LEU A 1 87 ? -0.846 -12.171 -4.473 1.00 96.38 87 LEU A O 1
ATOM 687 N N . THR A 1 88 ? -2.222 -10.584 -3.679 1.00 97.06 88 THR A N 1
ATOM 688 C CA . THR A 1 88 ? -3.375 -10.924 -4.517 1.00 97.06 88 THR A CA 1
ATOM 689 C C . THR A 1 88 ? -4.360 -9.760 -4.560 1.00 97.06 88 THR A C 1
ATOM 691 O O . THR A 1 88 ? -4.440 -8.968 -3.622 1.00 97.06 88 THR A O 1
ATOM 694 N N . THR A 1 89 ? -5.086 -9.624 -5.664 1.00 97.56 89 THR A N 1
ATOM 695 C CA . THR A 1 89 ? -6.154 -8.638 -5.837 1.00 97.56 89 THR A CA 1
ATOM 696 C C . THR A 1 89 ? -6.984 -9.014 -7.056 1.00 97.56 89 THR A C 1
ATOM 698 O O . THR A 1 89 ? -6.440 -9.483 -8.059 1.00 97.56 89 THR A O 1
ATOM 701 N N . ASP A 1 90 ? -8.285 -8.769 -6.990 1.00 97.25 90 ASP A N 1
ATOM 702 C CA . ASP A 1 90 ? -9.162 -8.789 -8.162 1.00 97.25 90 ASP A CA 1
ATOM 703 C C . ASP A 1 90 ? -9.286 -7.404 -8.822 1.00 97.25 90 ASP A C 1
ATOM 705 O O . ASP A 1 90 ? -9.978 -7.258 -9.822 1.00 97.25 90 ASP A O 1
ATOM 709 N N . TYR A 1 91 ? -8.578 -6.398 -8.292 1.00 96.50 91 TYR A N 1
ATOM 710 C CA . TYR A 1 91 ? -8.573 -4.979 -8.671 1.00 96.50 91 TYR A CA 1
ATOM 711 C C . TYR A 1 91 ? -9.864 -4.201 -8.394 1.00 96.50 91 TYR A C 1
ATOM 713 O O . TYR A 1 91 ? -9.800 -2.971 -8.254 1.00 96.50 91 TYR A O 1
ATOM 721 N N . ASP A 1 92 ? -10.989 -4.897 -8.285 1.00 96.56 92 ASP A N 1
ATOM 722 C CA . ASP A 1 92 ? -12.328 -4.316 -8.283 1.00 96.56 92 ASP A CA 1
ATOM 723 C C . ASP A 1 92 ? -13.009 -4.385 -6.914 1.00 96.56 92 ASP A C 1
ATOM 725 O O . ASP A 1 92 ? -13.872 -3.556 -6.641 1.00 96.56 92 ASP A O 1
ATOM 729 N N . SER A 1 93 ? -12.609 -5.304 -6.029 1.00 97.00 93 SER A N 1
ATOM 730 C CA . SER A 1 93 ? -13.231 -5.436 -4.708 1.00 97.00 93 SER A CA 1
ATOM 731 C C . SER A 1 93 ? -12.230 -5.532 -3.562 1.00 97.00 93 SER A C 1
ATOM 733 O O . SER A 1 93 ? -12.426 -4.842 -2.559 1.00 97.00 93 SER A O 1
ATOM 735 N N . TYR A 1 94 ? -11.139 -6.294 -3.706 1.00 97.56 94 TYR A N 1
ATOM 736 C CA . TYR A 1 94 ? -10.197 -6.552 -2.616 1.00 97.56 94 TYR A CA 1
ATOM 737 C C . TYR A 1 94 ? -8.727 -6.535 -3.048 1.00 97.56 94 TYR A C 1
ATOM 739 O O . TYR A 1 94 ? -8.368 -6.784 -4.204 1.00 97.56 94 TYR A O 1
ATOM 747 N N . ALA A 1 95 ? -7.846 -6.290 -2.081 1.00 97.94 95 ALA A N 1
ATOM 748 C CA . ALA A 1 95 ? -6.414 -6.501 -2.223 1.00 97.94 95 ALA A CA 1
ATOM 749 C C . ALA A 1 95 ? -5.801 -6.991 -0.911 1.00 97.94 95 ALA A C 1
ATOM 751 O O . ALA A 1 95 ? -6.147 -6.512 0.166 1.00 97.94 95 ALA A O 1
ATOM 752 N N . LEU A 1 96 ? -4.856 -7.921 -1.016 1.00 97.50 96 LEU A N 1
ATOM 753 C CA . LEU A 1 96 ? -3.977 -8.315 0.076 1.00 97.50 96 LEU A CA 1
ATOM 754 C C . LEU A 1 96 ? -2.588 -7.754 -0.209 1.00 97.50 96 LEU A C 1
ATOM 756 O O . LEU A 1 96 ? -1.966 -8.113 -1.214 1.00 97.50 96 LEU A O 1
ATOM 760 N N . ILE A 1 97 ? -2.105 -6.885 0.671 1.00 96.25 97 ILE A N 1
ATOM 761 C CA . ILE A 1 97 ? -0.804 -6.236 0.529 1.00 96.25 97 ILE A CA 1
ATOM 762 C C . ILE A 1 97 ? 0.094 -6.655 1.679 1.00 96.25 97 ILE A C 1
ATOM 764 O O . ILE A 1 97 ? -0.309 -6.645 2.836 1.00 96.25 97 ILE A O 1
ATOM 768 N N . TYR A 1 98 ? 1.330 -6.998 1.353 1.00 94.88 98 TYR A N 1
ATOM 769 C CA . TYR A 1 98 ? 2.387 -7.187 2.328 1.00 94.88 98 TYR A CA 1
ATOM 770 C C . TYR A 1 98 ? 3.390 -6.038 2.234 1.00 94.88 98 TYR A C 1
ATOM 772 O O . TYR A 1 98 ? 3.911 -5.767 1.153 1.00 94.88 98 TYR A O 1
ATOM 780 N N . GLY A 1 99 ? 3.651 -5.375 3.357 1.00 91.75 99 GLY A N 1
ATOM 781 C CA . GLY A 1 99 ? 4.641 -4.313 3.499 1.00 91.75 99 GLY A CA 1
ATOM 782 C C . GLY A 1 99 ? 5.854 -4.784 4.295 1.00 91.75 99 GLY A C 1
ATOM 783 O O . GLY A 1 99 ? 5.743 -5.605 5.207 1.00 91.75 99 GLY A O 1
ATOM 784 N N . CYS A 1 100 ? 7.030 -4.267 3.958 1.00 87.62 100 CYS A N 1
ATOM 785 C CA . CYS A 1 100 ? 8.264 -4.520 4.685 1.00 87.62 100 CYS A CA 1
ATOM 786 C C . CYS A 1 100 ? 9.190 -3.312 4.593 1.00 87.62 100 CYS A C 1
ATOM 788 O O . CYS A 1 100 ? 9.471 -2.813 3.505 1.00 87.62 100 CYS A O 1
ATOM 790 N N . TRP A 1 101 ? 9.714 -2.882 5.733 1.00 84.44 101 TRP A N 1
ATOM 791 C CA . TRP A 1 101 ? 10.694 -1.807 5.789 1.00 84.44 101 TRP A CA 1
ATOM 792 C C . TRP A 1 101 ? 11.633 -1.986 6.976 1.00 84.44 101 TRP A C 1
ATOM 794 O O . TRP A 1 101 ? 11.335 -2.686 7.948 1.00 84.44 101 TRP A O 1
ATOM 804 N N . GLU A 1 102 ? 12.802 -1.368 6.874 1.00 77.31 102 GLU A N 1
ATOM 805 C CA . GLU A 1 102 ? 13.777 -1.337 7.956 1.00 77.31 102 GLU A CA 1
ATOM 806 C C . GLU A 1 102 ? 13.625 -0.030 8.723 1.00 77.31 102 GLU A C 1
ATOM 808 O O . GLU A 1 102 ? 13.746 1.059 8.161 1.00 77.31 102 GLU A O 1
ATOM 813 N N . LEU A 1 103 ? 13.388 -0.133 10.028 1.00 68.50 103 LEU A N 1
ATOM 814 C CA . LEU A 1 103 ? 13.462 1.018 10.914 1.00 68.50 103 LEU A CA 1
ATOM 815 C C . LEU A 1 103 ? 14.922 1.190 11.322 1.00 68.50 103 LEU A C 1
ATOM 817 O O . LEU A 1 103 ? 15.453 0.427 12.133 1.00 68.50 103 LEU A O 1
ATOM 821 N N . ARG A 1 104 ? 15.584 2.188 10.732 1.00 63.31 104 ARG A N 1
ATOM 822 C CA . ARG A 1 104 ? 16.952 2.567 11.092 1.00 63.31 104 ARG A CA 1
ATOM 823 C C . ARG A 1 104 ? 16.925 3.423 12.358 1.00 63.31 104 ARG A C 1
ATOM 825 O O . ARG A 1 104 ? 16.892 4.644 12.287 1.00 63.31 104 ARG A O 1
ATOM 832 N N . SER A 1 105 ? 16.913 2.769 13.518 1.00 63.78 105 SER A N 1
ATOM 833 C CA . SER A 1 105 ? 17.224 3.395 14.811 1.00 63.78 105 SER A CA 1
ATOM 834 C C . SER A 1 105 ? 18.554 2.841 15.351 1.00 63.78 105 SER A C 1
ATOM 836 O O . SER A 1 105 ? 19.339 2.266 14.599 1.00 63.78 105 SER A O 1
ATOM 838 N N . PHE A 1 106 ? 18.824 2.996 16.651 1.00 58.31 106 PHE A N 1
ATOM 839 C CA . PHE A 1 106 ? 20.041 2.509 17.321 1.00 58.31 106 PHE A CA 1
ATOM 840 C C . PHE A 1 106 ? 20.230 0.978 17.219 1.00 58.31 106 PHE A C 1
ATOM 842 O O . PHE A 1 106 ? 21.331 0.466 17.406 1.00 58.31 106 PHE A O 1
ATOM 849 N N . LEU A 1 107 ? 19.164 0.246 16.884 1.00 62.78 107 LEU A N 1
ATOM 850 C CA . LEU A 1 107 ? 19.183 -1.148 16.449 1.00 62.78 107 LEU A CA 1
ATOM 851 C C . LEU A 1 107 ? 18.386 -1.243 15.137 1.00 62.78 107 LEU A C 1
ATOM 853 O O . LEU A 1 107 ? 17.376 -0.559 14.966 1.00 62.78 107 LEU A O 1
ATOM 857 N N . ILE A 1 108 ? 18.840 -2.083 14.205 1.00 66.00 108 ILE A N 1
ATOM 858 C CA . ILE A 1 108 ? 18.122 -2.344 12.952 1.00 66.00 108 ILE A CA 1
ATOM 859 C C . ILE A 1 108 ? 17.012 -3.347 13.261 1.00 66.00 108 ILE A C 1
ATOM 861 O O . ILE A 1 108 ? 17.293 -4.507 13.568 1.00 66.00 108 ILE A O 1
ATOM 865 N N . TYR A 1 109 ? 15.756 -2.914 13.163 1.00 73.94 109 TYR A N 1
ATOM 866 C CA . TYR A 1 109 ? 14.602 -3.805 13.274 1.00 73.94 109 TYR A CA 1
ATOM 867 C C . TYR A 1 109 ? 13.879 -3.891 11.936 1.00 73.94 109 TYR A C 1
ATOM 869 O O . TYR A 1 109 ? 13.633 -2.882 11.269 1.00 73.94 109 TYR A O 1
ATOM 877 N N . LYS A 1 110 ? 13.487 -5.111 11.575 1.00 77.88 110 LYS A N 1
ATOM 878 C CA . LYS A 1 110 ? 12.594 -5.355 10.450 1.00 77.88 110 LYS A CA 1
ATOM 879 C C . LYS A 1 110 ? 11.154 -5.123 10.901 1.00 77.88 110 LYS A C 1
ATOM 881 O O . LYS A 1 110 ? 10.679 -5.804 11.809 1.00 77.88 110 LYS A O 1
ATOM 886 N N . SER A 1 111 ? 10.462 -4.207 10.238 1.00 82.62 111 SER A N 1
ATOM 887 C CA . SER A 1 111 ? 9.024 -4.017 10.391 1.00 82.62 111 SER A CA 1
ATOM 888 C C . SER A 1 111 ? 8.295 -4.587 9.180 1.00 82.62 111 SER A C 1
ATOM 890 O O . SER A 1 111 ? 8.758 -4.466 8.043 1.00 82.62 111 SER A O 1
ATOM 892 N N . GLN A 1 112 ? 7.179 -5.264 9.424 1.00 87.81 112 GLN A N 1
ATOM 893 C CA . GLN A 1 112 ? 6.388 -5.942 8.406 1.00 87.81 112 GLN A CA 1
ATOM 894 C C . GLN A 1 112 ? 4.904 -5.730 8.679 1.00 87.81 112 GLN A C 1
ATOM 896 O O . GLN A 1 112 ? 4.483 -5.736 9.837 1.00 87.81 112 GLN A O 1
ATOM 901 N N . THR A 1 113 ? 4.111 -5.616 7.617 1.00 89.69 113 THR A N 1
ATOM 902 C CA . THR A 1 113 ? 2.650 -5.551 7.698 1.00 89.69 113 THR A CA 1
ATOM 903 C C . THR A 1 113 ? 1.988 -6.465 6.684 1.00 89.69 113 THR A C 1
ATOM 905 O O . THR A 1 113 ? 2.521 -6.717 5.605 1.00 89.69 113 THR A O 1
ATOM 908 N N . LEU A 1 114 ? 0.800 -6.946 7.030 1.00 93.00 114 LEU A N 1
ATOM 909 C CA . LEU A 1 114 ? -0.137 -7.586 6.122 1.00 93.00 114 LEU A CA 1
ATOM 910 C C . LEU A 1 114 ? -1.463 -6.836 6.208 1.00 93.00 114 LEU A C 1
ATOM 912 O O . LEU A 1 114 ? -2.074 -6.798 7.271 1.00 93.00 114 LEU A O 1
ATOM 916 N N . GLU A 1 115 ? -1.899 -6.245 5.104 1.00 93.50 115 GLU A N 1
ATOM 917 C CA . GLU A 1 115 ? -3.072 -5.379 5.026 1.00 93.50 115 GLU A CA 1
ATOM 918 C C . GLU A 1 115 ? -4.120 -5.981 4.092 1.00 93.50 115 GLU A C 1
ATOM 920 O O . GLU A 1 115 ? -3.817 -6.386 2.966 1.00 93.50 115 GLU A O 1
ATOM 925 N N . ILE A 1 116 ? -5.366 -6.016 4.565 1.00 95.56 116 ILE A N 1
ATOM 926 C CA . ILE A 1 116 ? -6.541 -6.352 3.763 1.00 95.56 116 ILE A CA 1
ATOM 927 C C . ILE A 1 116 ? -7.217 -5.042 3.388 1.00 95.56 116 ILE A C 1
ATOM 929 O O . ILE A 1 116 ? -7.652 -4.294 4.268 1.00 95.56 116 ILE A O 1
ATOM 933 N N . LEU A 1 117 ? -7.308 -4.778 2.089 1.00 96.94 117 LEU A N 1
ATOM 934 C CA . LEU A 1 117 ? -7.948 -3.592 1.545 1.00 96.94 117 LEU A CA 1
ATOM 935 C C . LEU A 1 117 ? -9.209 -3.952 0.765 1.00 96.94 117 LEU A C 1
ATOM 937 O O . LEU A 1 117 ? -9.266 -5.000 0.120 1.00 96.94 117 LEU A O 1
ATOM 941 N N . SER A 1 118 ? -10.171 -3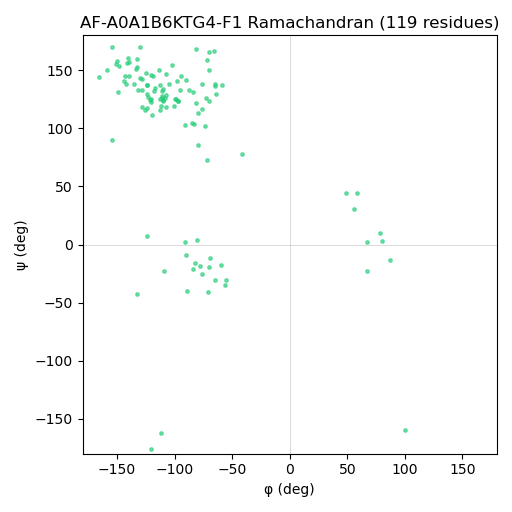.035 0.751 1.00 97.44 118 SER A N 1
ATOM 942 C CA . SER A 1 118 ? -11.384 -3.112 -0.063 1.00 97.44 118 SER A CA 1
ATOM 943 C C . SER A 1 118 ? -11.668 -1.804 -0.800 1.00 97.44 118 SER A C 1
ATOM 945 O O . SER A 1 118 ? -11.177 -0.737 -0.427 1.00 97.44 118 SER A O 1
ATOM 947 N N . ARG A 1 119 ? -12.464 -1.867 -1.872 1.00 96.69 119 ARG A N 1
ATOM 948 C CA . ARG A 1 119 ? -12.953 -0.663 -2.572 1.00 96.69 119 ARG A CA 1
ATOM 949 C C . ARG A 1 119 ? -14.077 0.055 -1.832 1.00 96.69 119 ARG A C 1
ATOM 951 O O . ARG A 1 119 ? -14.243 1.258 -2.006 1.00 96.69 119 ARG A O 1
ATOM 958 N N . GLU A 1 120 ? -14.816 -0.675 -1.009 1.00 93.50 120 GLU A N 1
ATOM 959 C CA . GLU A 1 120 ? -15.893 -0.161 -0.162 1.00 93.50 120 GLU A CA 1
ATOM 960 C C . GLU A 1 120 ? -15.406 -0.020 1.280 1.00 93.50 120 GLU A C 1
ATOM 962 O O . GLU A 1 120 ? -14.447 -0.686 1.669 1.00 93.50 120 GLU A O 1
ATOM 967 N N . ARG A 1 121 ? -16.020 0.880 2.047 1.00 84.19 121 ARG A N 1
ATOM 968 C CA . ARG A 1 121 ? -15.604 1.179 3.420 1.00 84.19 121 ARG A CA 1
ATOM 969 C C . ARG A 1 121 ? -16.229 0.221 4.420 1.00 84.19 121 ARG A C 1
ATOM 971 O O . ARG A 1 121 ? -17.452 0.005 4.317 1.00 84.19 121 ARG A O 1
#

Solvent-accessible surface area (backbone atoms only — not comparable to full-atom values): 6572 Å² total; per-residue (Å²): 118,72,75,46,44,64,36,24,49,78,47,75,50,62,76,49,86,76,74,48,61,46,73,40,34,37,38,34,41,88,49,71,95,74,28,27,38,38,39,39,40,29,31,28,78,88,68,46,79,45,78,51,50,27,46,35,34,64,36,67,57,96,89,39,76,41,85,52,30,31,37,37,34,32,75,91,36,78,87,55,50,38,40,37,32,51,77,46,63,77,58,73,52,41,35,36,36,39,38,41,35,70,48,85,58,103,58,83,43,81,36,40,37,41,35,39,32,22,60,64,128

InterPro domains:
  IPR000566 Lipocalin/cytosolic fatty-acid binding domain [PF08212] (1-99)
  IPR012674 Calycin [G3DSA:2.40.128.20] (1-121)
  IPR012674 Calycin [SSF50814] (1-120)

Foldseek 3Di:
DLLAAKKWFPDKDKPDCPPWWDTKMWGWADDPPQKIKIWIWTATPVRDIDIWIWIKHFDDDPNDGDPQWIKIATPVHNVDIKIKGFPDDPSAFKTWMKIWDWDPDPDTDIMIMITIITPPD

Organism: NCBI:txid36148

Mean predicted aligned error: 5.54 Å

pLDDT: mean 86.21, std 11.28, range [50.47, 97.94]

Radius of gyration: 14.2 Å; Cα contacts (8 Å, |Δi|>4): 280; chains: 1; bounding box: 36×25×36 Å

Sequence (121 aa):
KKFMGVWYQQATVSSVLRDDVTCAKYTYKTSKHGAFLVDSEMISKSGVSVVTRGVGKPKKHSHKIEVGHFHVINDNDADHSEDYNVLTTDYDSYALIYGCWELRSFLIYKSQTLEILSRER

Secondary structure (DSSP, 8-state):
-TT-EEEEEEEEEESS---SEEEEEEEEEE-GGG-EEEEEEEEETTS-EEEEEEEEEEEEETTEEEE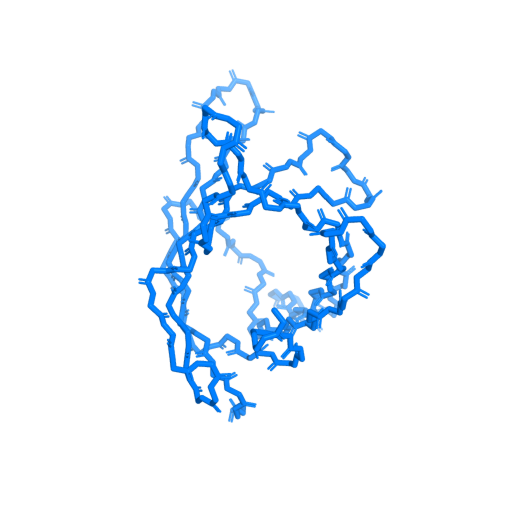EEEEEEETTEEEEEEEEEEEEE-SSSEEEEEEEEEEESSSEEEEEEEEEEES--

Nearest PDB structures (foldseek):
  7yx1-assembly1_A  TM=8.251E-01  e=6.321E-07  Sander
  7vns-assembly1_A  TM=8.267E-01  e=9.082E-07  Sander vitreus
  7o2y-assembly1_AAA  TM=8.312E-01  e=9.564E-07  Sander vitreus
  5h9n-assembly1_A  TM=6.246E-01  e=3.324E-04  Rhodnius prolixus
  5hae-assembly1_A  TM=6.372E-01  e=4.090E-04  Rhodnius prolixus